Protein AF-A0A183JT30-F1 (afdb_monomer)

InterPro domains:
  IPR000994 Peptidase M24 [PF00557] (1-69)
  IPR036005 Creatinase/aminopeptidase-like [G3DSA:3.90.230.10] (1-73)
  IPR036005 Creatinase/aminopeptidase-like [SSF55920] (1-70)
  IPR052433 Xaa-Pro dipeptidase-like [PTHR48480] (1-68)

Radius of gyration: 14.11 Å; Cα contacts (8 Å, |Δi|>4): 81; chains: 1; bounding box: 30×28×39 Å

Sequence (77 aa):
AVLNEIKPGADWVQLHQLAEREILTHLREGGLLLGDINEMMKSRLGAIFMPHGLGHLLGCDVHDVGGYLNVRIYIFF

Secondary structure (DSSP, 8-state):
-HHHH--TT--HHHHHHHHHHHHHHHHHHTTS--S-HHHHHHTTTHHHH--S-S----SSSSS-TTSEETTBEE---

Solvent-accessible surface area (backbone atoms only — not comparable to full-atom values): 4758 Å² total; per-residue (Å²): 115,57,79,80,60,68,52,95,90,53,56,55,61,58,45,36,52,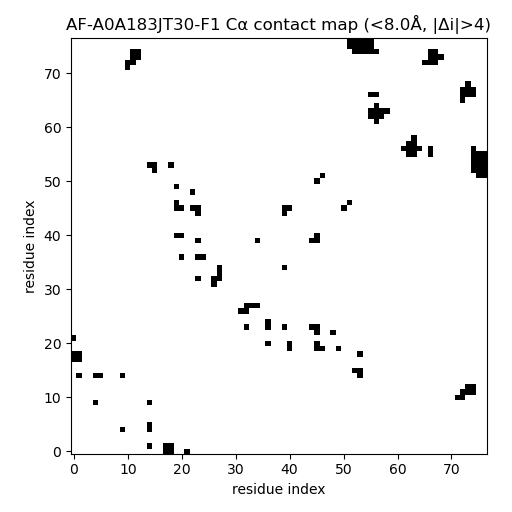49,49,35,51,50,54,51,48,51,38,32,74,71,66,78,42,86,85,59,67,67,59,37,58,73,70,48,51,35,47,77,82,46,78,53,38,83,50,71,49,71,68,98,38,83,75,25,85,77,41,75,45,101,59,96,38,60,56,44,101

Foldseek 3Di:
DLVVQDDPPDQQVVSQLVVLLVVLVVCVVVVVDDDDSVVCSVVVVSCVVVVWWPAADPDPDNRDPDCDDPPRRPTTD

pLDDT: mean 92.46, std 10.44, range [56.97, 98.62]

Structure (mmCIF, N/CA/C/O backbone):
data_AF-A0A183JT30-F1
#
_entry.id   AF-A0A183JT30-F1
#
loop_
_atom_site.group_PDB
_atom_site.id
_atom_site.type_symbol
_atom_site.label_atom_id
_atom_site.label_alt_id
_atom_site.label_comp_id
_atom_site.label_asym_id
_atom_site.label_entity_id
_atom_site.label_seq_id
_atom_site.pdbx_PDB_ins_code
_atom_site.Cartn_x
_atom_site.Cartn_y
_atom_site.Cartn_z
_atom_site.occupancy
_atom_site.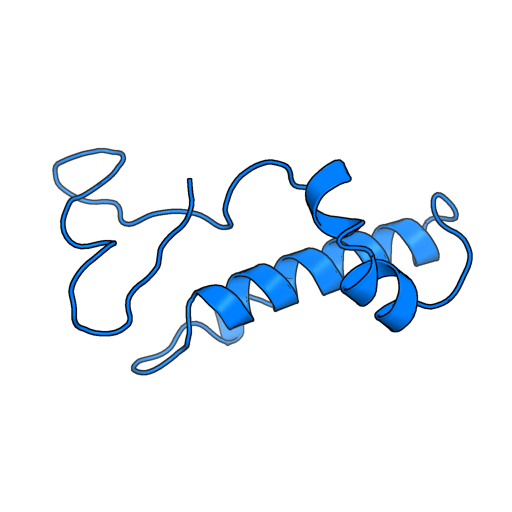B_iso_or_equiv
_atom_site.auth_seq_id
_atom_site.auth_comp_id
_atom_site.auth_asym_id
_atom_site.auth_atom_id
_atom_site.pdbx_PDB_model_num
ATOM 1 N N . ALA A 1 1 ?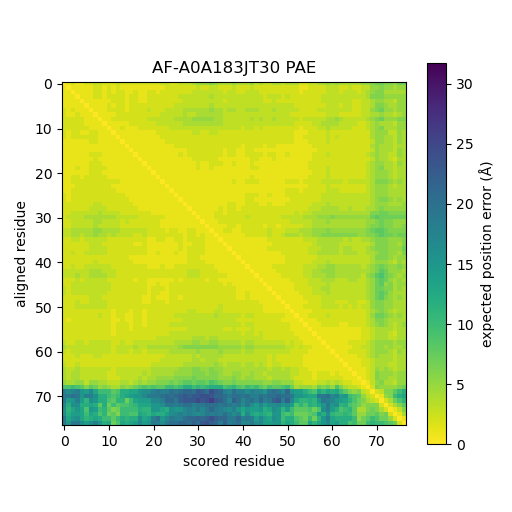 4.392 5.772 3.553 1.00 95.00 1 ALA A N 1
ATOM 2 C CA . ALA A 1 1 ? 4.909 4.425 3.873 1.00 95.00 1 ALA A CA 1
ATOM 3 C C . ALA A 1 1 ? 5.420 3.669 2.639 1.00 95.00 1 ALA A C 1
ATOM 5 O O . ALA A 1 1 ? 6.608 3.392 2.580 1.00 95.00 1 ALA A O 1
ATOM 6 N N . VAL A 1 2 ? 4.573 3.396 1.634 1.00 97.56 2 VAL A N 1
ATOM 7 C CA . VAL A 1 2 ? 4.888 2.527 0.474 1.00 97.56 2 VAL A CA 1
ATOM 8 C C . VAL A 1 2 ? 6.203 2.856 -0.240 1.00 97.56 2 VAL A C 1
ATOM 10 O O . VAL A 1 2 ? 7.041 1.973 -0.367 1.00 97.56 2 VAL A O 1
ATOM 13 N N . LEU A 1 3 ? 6.415 4.107 -0.669 1.00 97.50 3 LEU A N 1
ATOM 14 C CA . LEU A 1 3 ? 7.607 4.488 -1.446 1.00 97.50 3 LEU A CA 1
ATOM 15 C C . LEU A 1 3 ? 8.932 4.175 -0.729 1.00 97.50 3 LEU A C 1
ATOM 17 O O . LEU A 1 3 ? 9.911 3.845 -1.387 1.00 97.50 3 LEU A O 1
ATOM 21 N N . ASN A 1 4 ? 8.954 4.225 0.606 1.00 97.94 4 ASN A N 1
ATOM 22 C CA . ASN A 1 4 ? 10.151 3.929 1.397 1.00 97.94 4 ASN A CA 1
ATOM 23 C C . ASN A 1 4 ? 10.471 2.426 1.455 1.00 97.94 4 ASN A C 1
ATOM 25 O O . ASN A 1 4 ? 11.608 2.055 1.729 1.00 97.94 4 ASN A O 1
ATOM 29 N N . GLU A 1 5 ? 9.482 1.563 1.206 1.00 97.19 5 GLU A N 1
ATOM 30 C CA . GLU A 1 5 ? 9.650 0.105 1.195 1.00 97.19 5 GLU A CA 1
ATOM 31 C C . GLU A 1 5 ? 9.917 -0.459 -0.207 1.00 97.19 5 GLU A C 1
ATOM 33 O O . GLU A 1 5 ? 10.223 -1.645 -0.346 1.00 97.19 5 GLU A O 1
ATOM 38 N N . ILE A 1 6 ? 9.856 0.378 -1.250 1.00 95.62 6 ILE A N 1
ATOM 39 C CA . ILE A 1 6 ? 10.206 -0.022 -2.614 1.00 95.62 6 ILE A CA 1
ATOM 40 C C . ILE A 1 6 ? 11.724 -0.191 -2.707 1.00 95.62 6 ILE A C 1
ATOM 42 O O . ILE A 1 6 ? 12.489 0.772 -2.696 1.00 95.62 6 ILE A O 1
ATOM 46 N N . LYS A 1 7 ? 12.158 -1.446 -2.816 1.00 95.19 7 LYS A N 1
ATOM 47 C CA . LYS A 1 7 ? 13.563 -1.854 -2.935 1.00 95.19 7 LYS A CA 1
ATOM 48 C C . LYS A 1 7 ? 13.670 -3.213 -3.638 1.00 95.19 7 LYS A C 1
ATOM 50 O O . LYS A 1 7 ? 12.674 -3.940 -3.689 1.00 95.19 7 LYS A O 1
ATOM 55 N N . PRO A 1 8 ? 14.846 -3.591 -4.174 1.00 95.06 8 PRO A N 1
ATOM 56 C CA . PRO A 1 8 ? 15.038 -4.914 -4.765 1.00 95.06 8 PRO A CA 1
ATOM 57 C C . PRO A 1 8 ? 14.604 -6.037 -3.811 1.00 95.06 8 PRO A C 1
ATOM 59 O O . PRO A 1 8 ? 15.005 -6.057 -2.648 1.00 95.06 8 PRO A O 1
ATOM 62 N N . GLY A 1 9 ? 13.775 -6.959 -4.306 1.00 91.44 9 GLY A N 1
ATOM 63 C CA . GLY A 1 9 ? 13.230 -8.075 -3.523 1.00 91.44 9 GLY A CA 1
ATOM 64 C C . GLY A 1 9 ? 11.975 -7.760 -2.697 1.00 91.44 9 GLY A C 1
ATOM 65 O O . GLY A 1 9 ? 11.484 -8.656 -2.015 1.00 91.44 9 GLY A O 1
ATOM 66 N N . ALA A 1 10 ? 11.440 -6.535 -2.748 1.00 92.00 10 ALA A N 1
ATOM 67 C CA . ALA A 1 10 ? 10.159 -6.215 -2.117 1.00 92.00 10 ALA A CA 1
ATOM 68 C C . ALA A 1 10 ? 8.996 -7.003 -2.751 1.00 92.00 10 ALA A C 1
ATOM 70 O O . ALA A 1 10 ? 8.944 -7.186 -3.968 1.00 92.00 10 ALA A O 1
ATOM 71 N N . ASP A 1 11 ? 8.044 -7.436 -1.922 1.00 91.56 11 ASP A N 1
ATOM 72 C CA . ASP A 1 11 ? 6.827 -8.117 -2.369 1.00 91.56 11 ASP A CA 1
ATOM 73 C C . ASP A 1 11 ? 5.723 -7.087 -2.653 1.00 91.56 11 ASP A C 1
ATOM 75 O O . ASP A 1 11 ? 5.259 -6.380 -1.753 1.00 91.56 11 ASP A O 1
ATOM 79 N N . TRP A 1 12 ? 5.278 -7.015 -3.909 1.00 92.69 12 TRP A N 1
ATOM 80 C CA . TRP A 1 12 ? 4.245 -6.070 -4.336 1.00 92.69 12 TRP A CA 1
ATOM 81 C C . TRP A 1 12 ? 2.909 -6.256 -3.604 1.00 92.69 12 TRP A C 1
ATOM 83 O O . TRP A 1 12 ? 2.221 -5.279 -3.307 1.00 92.69 12 TRP A O 1
ATOM 93 N N . VAL A 1 13 ? 2.556 -7.494 -3.243 1.00 91.81 13 VAL A N 1
ATOM 94 C CA . VAL A 1 13 ? 1.323 -7.786 -2.498 1.00 91.81 13 VAL A CA 1
ATOM 95 C C . VAL A 1 13 ? 1.407 -7.211 -1.087 1.00 91.81 13 VAL A C 1
ATOM 97 O O . VAL A 1 13 ? 0.433 -6.649 -0.587 1.00 91.81 13 VAL A O 1
ATOM 100 N N . GLN A 1 14 ? 2.580 -7.293 -0.456 1.00 94.50 14 GLN A N 1
ATOM 101 C CA . GLN A 1 14 ? 2.801 -6.698 0.862 1.00 94.50 14 GLN A CA 1
ATOM 102 C C . GLN A 1 14 ? 2.771 -5.170 0.802 1.00 94.50 14 GLN A C 1
ATOM 104 O O . GLN A 1 14 ? 2.208 -4.540 1.695 1.00 94.50 14 GLN A O 1
ATOM 109 N N . LEU A 1 15 ? 3.308 -4.565 -0.263 1.00 95.81 15 LEU A N 1
ATOM 110 C CA . LEU A 1 15 ? 3.206 -3.120 -0.479 1.00 95.81 15 LEU A CA 1
ATOM 111 C C . LEU A 1 15 ? 1.746 -2.675 -0.649 1.00 95.81 15 LEU A C 1
ATOM 113 O O . LEU A 1 15 ? 1.345 -1.660 -0.079 1.00 95.81 15 LEU A O 1
ATOM 117 N N . HIS A 1 16 ? 0.929 -3.440 -1.379 1.00 95.44 16 HIS A N 1
ATOM 118 C CA . HIS A 1 16 ? -0.503 -3.161 -1.511 1.00 95.44 16 HIS A CA 1
ATOM 119 C C . HIS A 1 16 ? -1.227 -3.259 -0.158 1.00 95.44 16 HIS A C 1
ATOM 121 O O . HIS A 1 16 ? -1.971 -2.353 0.207 1.00 95.44 16 HIS A O 1
ATOM 127 N N . GLN A 1 17 ? -0.944 -4.293 0.639 1.00 95.81 17 GLN A N 1
ATOM 128 C CA . GLN A 1 17 ? -1.496 -4.429 1.993 1.00 95.81 17 GLN A CA 1
ATOM 129 C C . GLN A 1 17 ? -1.031 -3.316 2.943 1.00 95.81 17 GLN A C 1
ATOM 131 O O . GLN A 1 17 ? -1.784 -2.905 3.826 1.00 95.81 17 GLN A O 1
ATOM 136 N N . LEU A 1 18 ? 0.196 -2.815 2.774 1.00 97.69 18 LEU A N 1
ATOM 137 C CA . LEU A 1 18 ? 0.686 -1.647 3.499 1.00 97.69 18 LEU A CA 1
ATOM 138 C C . LEU A 1 18 ? -0.153 -0.414 3.147 1.00 97.69 18 LEU A C 1
ATOM 140 O O . LEU A 1 18 ? -0.613 0.272 4.052 1.00 97.69 18 LEU A O 1
ATOM 144 N N . ALA A 1 19 ? -0.422 -0.168 1.863 1.00 98.00 19 ALA A N 1
ATOM 145 C CA . ALA A 1 19 ? -1.297 0.926 1.442 1.00 98.00 19 ALA A CA 1
ATOM 146 C C . ALA A 1 19 ? -2.723 0.793 2.006 1.00 98.00 19 ALA A C 1
ATOM 148 O O . ALA A 1 19 ? -3.247 1.761 2.557 1.00 98.00 19 ALA A O 1
ATOM 149 N N . GLU A 1 20 ? -3.319 -0.407 1.945 1.00 97.62 20 GLU A N 1
ATOM 150 C CA . GLU A 1 20 ? -4.632 -0.697 2.54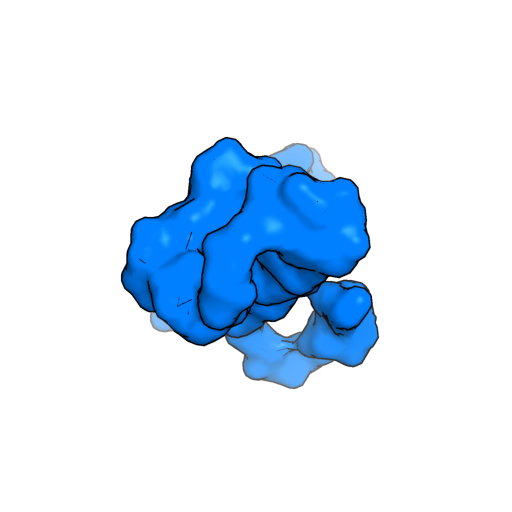7 1.00 97.62 20 GLU A CA 1
ATOM 151 C C . GLU A 1 20 ? -4.646 -0.409 4.061 1.00 97.62 20 GLU A C 1
ATOM 153 O O . GLU A 1 20 ? -5.606 0.150 4.592 1.00 97.62 20 GLU A O 1
ATOM 158 N N . ARG A 1 21 ? -3.573 -0.755 4.778 1.00 98.50 21 ARG A N 1
ATOM 159 C CA . ARG A 1 21 ? -3.463 -0.474 6.214 1.00 98.50 21 ARG A CA 1
ATOM 160 C C . ARG A 1 21 ? -3.381 1.025 6.499 1.00 98.50 21 ARG A C 1
ATOM 162 O O . ARG A 1 21 ? -4.026 1.484 7.441 1.00 98.50 21 ARG A O 1
ATOM 169 N N . GLU A 1 22 ? -2.606 1.774 5.720 1.00 98.38 22 GLU A N 1
ATOM 170 C CA . GLU A 1 22 ? -2.447 3.225 5.893 1.00 98.38 22 GLU A CA 1
ATOM 171 C C . GLU A 1 22 ? -3.772 3.958 5.645 1.00 98.38 22 GLU A C 1
ATOM 173 O O . GLU A 1 22 ? -4.191 4.756 6.484 1.00 98.38 22 GLU A O 1
ATOM 178 N N . ILE A 1 23 ? -4.487 3.636 4.555 1.00 98.12 23 ILE A N 1
ATOM 179 C CA . ILE A 1 23 ? -5.786 4.266 4.267 1.00 98.12 23 ILE A CA 1
ATOM 180 C C . ILE A 1 23 ? -6.805 3.964 5.373 1.00 98.12 23 ILE A C 1
ATOM 182 O O . ILE A 1 23 ? -7.451 4.884 5.868 1.00 98.12 23 ILE A O 1
ATOM 186 N N . LEU A 1 24 ? -6.900 2.716 5.850 1.00 98.62 24 LEU A N 1
ATOM 187 C CA . LEU A 1 24 ? -7.799 2.359 6.954 1.00 98.62 24 LEU A CA 1
ATOM 188 C C . LEU A 1 24 ? -7.417 3.056 8.267 1.00 98.62 24 LEU A C 1
ATOM 190 O O . LEU A 1 24 ? -8.297 3.483 9.015 1.00 98.62 24 LEU A O 1
ATOM 194 N N . THR A 1 25 ? -6.117 3.192 8.542 1.00 98.62 25 THR A N 1
ATOM 195 C CA . THR A 1 25 ? -5.616 3.869 9.747 1.00 98.62 25 THR A CA 1
ATOM 196 C C . THR A 1 25 ? -6.022 5.336 9.744 1.00 98.62 25 THR A C 1
ATOM 198 O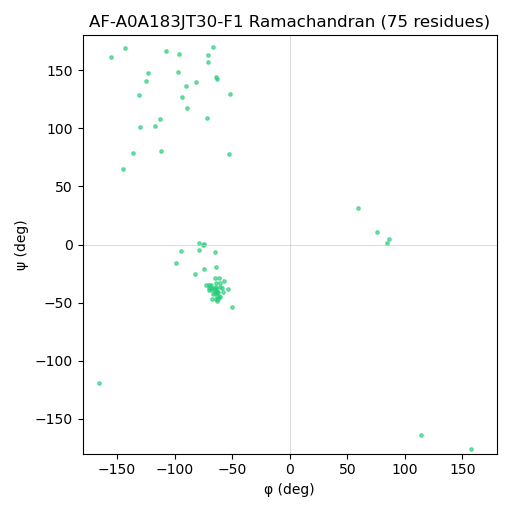 O . THR A 1 25 ? -6.629 5.794 10.712 1.00 98.62 25 THR A O 1
ATOM 201 N N . HIS A 1 26 ? -5.799 6.043 8.637 1.00 98.44 26 HIS A N 1
ATOM 202 C CA . HIS A 1 26 ? -6.161 7.453 8.527 1.00 98.44 26 HIS A CA 1
ATOM 203 C C . HIS A 1 26 ? -7.673 7.687 8.463 1.00 98.44 26 HIS A C 1
ATOM 205 O O . HIS A 1 26 ? -8.165 8.649 9.048 1.00 98.44 26 HIS A O 1
ATOM 211 N N . LEU A 1 27 ? -8.442 6.795 7.831 1.00 98.56 27 LEU A N 1
ATOM 212 C CA . LEU A 1 27 ? -9.907 6.857 7.867 1.00 98.56 27 LEU A CA 1
ATOM 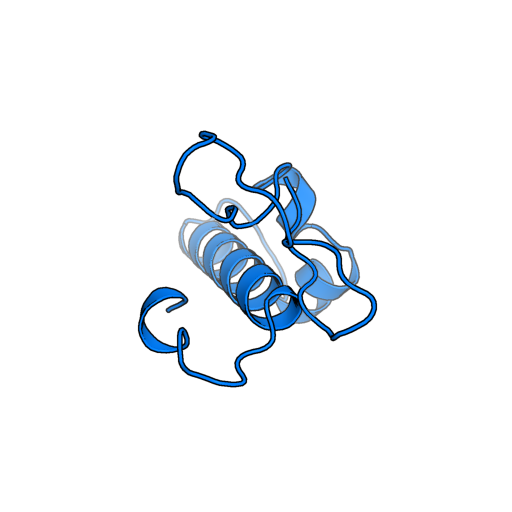213 C C . LEU A 1 27 ? -10.448 6.659 9.293 1.00 98.56 27 LEU A C 1
ATOM 215 O O . LEU A 1 27 ? -11.412 7.321 9.683 1.00 98.56 27 LEU A O 1
ATOM 219 N N . ARG A 1 28 ? -9.820 5.790 10.096 1.00 98.44 28 ARG A N 1
ATOM 220 C CA . ARG A 1 28 ? -10.152 5.626 11.519 1.00 98.44 28 ARG A CA 1
ATOM 221 C C . ARG A 1 28 ? -9.775 6.862 12.335 1.00 98.44 28 ARG A C 1
ATOM 223 O O . ARG A 1 28 ? -10.582 7.332 13.128 1.00 98.44 28 ARG A O 1
ATOM 230 N N . GLU A 1 29 ? -8.571 7.400 12.147 1.00 98.38 29 GLU A N 1
ATOM 231 C CA . GLU A 1 29 ? -8.109 8.626 12.821 1.00 98.38 29 GLU A CA 1
ATOM 232 C C . GLU A 1 29 ? -8.985 9.840 12.485 1.00 98.38 29 GLU A C 1
ATOM 234 O O . GLU A 1 29 ? -9.276 10.651 13.359 1.00 98.38 29 GLU A O 1
ATOM 239 N N . GLY A 1 30 ? -9.465 9.925 11.243 1.00 98.12 30 GLY A N 1
ATOM 240 C CA . GLY A 1 30 ? -10.424 10.933 10.793 1.00 98.12 30 GLY A CA 1
ATOM 241 C C . GLY A 1 30 ? -11.864 10.706 11.269 1.00 98.12 30 GLY A C 1
ATOM 242 O O . GLY A 1 30 ? -12.741 11.491 10.919 1.00 98.12 30 GLY A O 1
ATOM 243 N N . GLY A 1 31 ? -12.136 9.643 12.035 1.00 97.94 31 GLY A N 1
ATOM 244 C CA . GLY A 1 31 ? -13.461 9.341 12.585 1.00 97.94 31 GLY A CA 1
ATOM 245 C C . GLY A 1 31 ? -14.473 8.770 11.584 1.00 97.94 31 GLY A C 1
ATOM 246 O O . GLY A 1 31 ? -15.652 8.669 11.913 1.00 97.94 31 GLY A O 1
ATOM 247 N N . LEU A 1 32 ? -14.041 8.386 10.378 1.00 98.12 32 LEU A N 1
ATOM 248 C CA . LEU A 1 32 ? -14.902 7.774 9.355 1.00 98.12 32 LEU A CA 1
ATOM 249 C C . LEU A 1 32 ? -15.089 6.268 9.573 1.00 98.12 32 LEU A C 1
ATOM 251 O O . LEU A 1 32 ? -16.093 5.700 9.149 1.00 98.12 32 LEU A O 1
ATOM 255 N N . LEU A 1 33 ? -14.128 5.626 10.237 1.00 97.94 33 LEU A N 1
ATOM 256 C CA . LEU A 1 33 ? -14.176 4.215 10.608 1.00 97.94 33 LEU A CA 1
ATOM 257 C C . LEU A 1 33 ? -14.021 4.049 12.119 1.00 97.94 33 LEU A C 1
ATOM 259 O O . LEU A 1 33 ? -13.292 4.792 12.772 1.00 97.94 33 LEU A O 1
ATOM 263 N N . LEU A 1 34 ? -14.672 3.025 12.666 1.00 97.50 34 LEU A N 1
ATOM 264 C CA . LEU A 1 34 ? -14.598 2.654 14.078 1.00 97.50 34 LEU A CA 1
ATOM 265 C C . LEU A 1 34 ? -14.172 1.189 14.200 1.00 97.50 34 LEU A C 1
ATOM 267 O O . LEU A 1 34 ? -14.624 0.346 13.427 1.00 97.50 34 LEU A O 1
ATOM 271 N N . GLY A 1 35 ? -13.329 0.882 15.188 1.00 97.25 35 GLY A N 1
ATOM 272 C CA . GLY A 1 35 ? -12.875 -0.481 15.482 1.00 97.25 35 GLY A CA 1
ATOM 273 C C . GLY A 1 35 ? -11.378 -0.720 15.257 1.00 97.25 35 GLY A C 1
ATOM 274 O O . GLY A 1 35 ? -10.577 0.217 15.186 1.00 97.25 35 GLY A O 1
ATOM 275 N N . ASP A 1 36 ? -11.001 -1.999 15.189 1.00 98.31 36 ASP A N 1
ATOM 276 C CA . ASP A 1 36 ? -9.611 -2.448 15.066 1.00 98.31 36 ASP A CA 1
ATOM 277 C C . ASP A 1 36 ? -9.157 -2.582 13.603 1.00 98.31 36 ASP A C 1
ATOM 279 O O . ASP A 1 36 ? -9.857 -3.147 12.765 1.00 98.31 36 ASP A O 1
ATOM 283 N N . ILE A 1 37 ? -7.944 -2.107 13.307 1.00 98.31 37 ILE A N 1
ATOM 284 C CA . ILE A 1 37 ? -7.390 -2.116 11.945 1.00 98.31 37 ILE A CA 1
ATOM 285 C C . ILE A 1 37 ? -7.092 -3.538 11.462 1.00 98.31 37 ILE A C 1
ATOM 287 O O . ILE A 1 37 ? -7.249 -3.818 10.276 1.00 98.31 37 ILE A O 1
ATOM 291 N N . ASN A 1 38 ? -6.668 -4.458 12.333 1.00 98.19 38 ASN A N 1
ATOM 292 C CA . ASN A 1 38 ? -6.359 -5.823 11.905 1.00 98.19 38 ASN A CA 1
ATOM 293 C C . ASN A 1 38 ? -7.633 -6.586 11.533 1.00 98.19 38 ASN A C 1
ATOM 295 O O . ASN A 1 38 ? -7.630 -7.301 10.530 1.00 98.19 38 ASN A O 1
ATOM 299 N N . GLU A 1 39 ? -8.729 -6.373 12.261 1.00 98.50 39 GLU A N 1
ATOM 300 C CA . GLU A 1 39 ? -10.037 -6.918 11.882 1.00 98.50 39 GLU A CA 1
ATOM 301 C C . GLU A 1 39 ? -10.539 -6.332 10.552 1.00 98.50 39 GLU A C 1
ATOM 303 O O . GLU A 1 39 ? -11.021 -7.078 9.699 1.00 98.50 39 GLU A O 1
ATOM 308 N N . MET A 1 40 ? -10.342 -5.030 10.309 1.00 98.38 40 MET A N 1
ATOM 309 C CA . MET A 1 4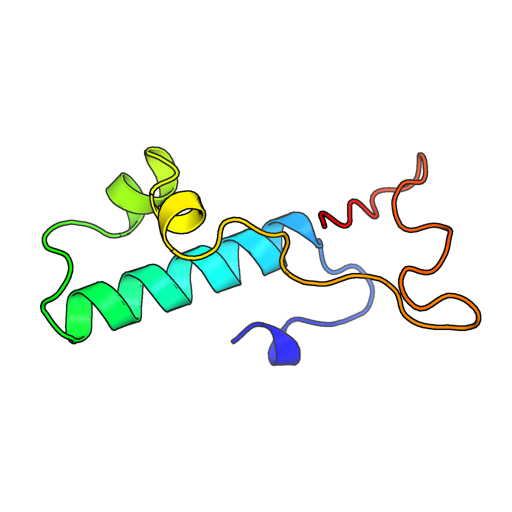0 ? -10.651 -4.401 9.014 1.00 98.38 40 MET A CA 1
ATOM 310 C C . MET A 1 40 ? -9.798 -4.967 7.864 1.00 98.38 40 MET A C 1
ATOM 312 O O . MET A 1 40 ? -10.297 -5.213 6.765 1.00 98.38 40 MET A O 1
ATOM 316 N N . MET A 1 41 ? -8.508 -5.213 8.103 1.00 98.12 41 MET A N 1
ATOM 317 C CA . MET A 1 41 ? -7.614 -5.827 7.112 1.00 98.12 41 MET A CA 1
ATOM 318 C C . MET A 1 41 ? -8.035 -7.263 6.783 1.00 98.12 41 MET A C 1
ATOM 320 O O . MET A 1 41 ? -8.035 -7.657 5.609 1.00 98.12 41 MET A O 1
ATOM 324 N N . LYS A 1 42 ? -8.417 -8.032 7.811 1.00 98.00 42 LYS A N 1
ATOM 325 C CA . LYS A 1 42 ? -8.892 -9.417 7.701 1.00 98.00 42 LYS A CA 1
ATOM 326 C C . LYS A 1 42 ? -10.216 -9.512 6.946 1.00 98.00 42 LYS A C 1
ATOM 328 O O . LYS A 1 42 ? -10.384 -10.430 6.150 1.00 98.00 42 LYS A O 1
ATOM 333 N N . SER A 1 43 ? -11.122 -8.555 7.141 1.00 97.12 43 SER A N 1
ATOM 334 C CA . SER A 1 43 ? -12.388 -8.469 6.403 1.00 97.12 43 SER A CA 1
ATOM 335 C C . SER A 1 43 ? -12.251 -7.885 4.993 1.00 97.12 43 SER A C 1
ATOM 337 O O . SER A 1 43 ? -13.253 -7.774 4.292 1.00 97.12 43 SER A O 1
ATOM 339 N N . ARG A 1 44 ? -11.027 -7.536 4.559 1.00 95.44 44 ARG A N 1
ATOM 340 C CA . ARG A 1 44 ? -10.738 -6.893 3.262 1.00 95.44 44 ARG A CA 1
ATOM 341 C C . ARG A 1 44 ? -11.464 -5.551 3.089 1.00 95.44 44 ARG A C 1
ATOM 343 O O . ARG A 1 44 ? -11.767 -5.152 1.970 1.00 95.44 44 ARG A O 1
ATOM 350 N N . LEU A 1 45 ? -11.692 -4.818 4.183 1.00 97.56 45 LEU A N 1
ATOM 351 C CA . LEU A 1 45 ? -12.352 -3.509 4.147 1.00 97.56 45 LEU A CA 1
ATOM 352 C C . LEU A 1 45 ? -11.569 -2.475 3.319 1.00 97.56 45 LEU A 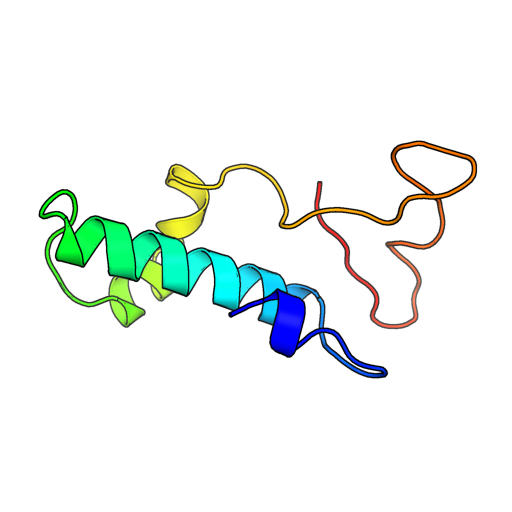C 1
ATOM 354 O O . LEU A 1 45 ? -12.174 -1.591 2.720 1.00 97.56 45 LEU A O 1
ATOM 358 N N . GLY A 1 46 ? -10.239 -2.602 3.248 1.00 96.31 46 GLY A N 1
ATOM 359 C CA . GLY A 1 46 ? -9.376 -1.729 2.441 1.00 96.31 46 GLY A CA 1
ATOM 360 C C . GLY A 1 46 ? -9.806 -1.652 0.973 1.00 96.31 46 GLY A C 1
ATOM 361 O O . GLY A 1 46 ? -9.858 -0.558 0.417 1.00 96.31 46 GLY A O 1
ATOM 362 N N . ALA A 1 47 ? -10.246 -2.773 0.394 1.00 95.31 47 ALA A N 1
ATOM 363 C CA . ALA A 1 47 ? -10.707 -2.850 -0.991 1.00 95.31 47 ALA A CA 1
ATOM 364 C C . ALA A 1 47 ? -11.969 -2.012 -1.277 1.00 95.31 47 ALA A C 1
ATOM 366 O O . ALA A 1 47 ? -12.235 -1.678 -2.426 1.00 95.31 47 ALA A O 1
ATOM 367 N N . ILE A 1 48 ? -12.747 -1.638 -0.252 1.00 97.12 48 ILE A N 1
ATOM 368 C CA . ILE A 1 48 ? -13.894 -0.731 -0.425 1.00 97.12 48 ILE A CA 1
ATOM 369 C C . ILE A 1 48 ? -13.417 0.705 -0.686 1.00 97.12 48 ILE A C 1
ATOM 371 O O . ILE A 1 48 ? -14.039 1.433 -1.456 1.00 97.12 48 ILE A O 1
ATOM 375 N N . PHE A 1 49 ? -12.310 1.111 -0.063 1.00 97.12 49 PHE A N 1
ATOM 376 C CA . PHE A 1 49 ? -11.774 2.474 -0.148 1.00 97.12 49 PHE A CA 1
ATOM 377 C C . PHE A 1 49 ? -10.632 2.615 -1.162 1.00 97.12 49 PHE A C 1
ATOM 379 O O . PHE A 1 49 ? -10.309 3.728 -1.568 1.00 97.12 49 PHE A O 1
ATOM 386 N N . MET A 1 50 ? -10.047 1.497 -1.589 1.00 96.00 50 MET A N 1
ATOM 387 C CA . MET A 1 50 ? -9.036 1.409 -2.637 1.00 96.00 50 MET A CA 1
ATOM 388 C C . MET A 1 50 ? -9.379 0.212 -3.544 1.00 96.00 50 MET A C 1
ATOM 390 O O . MET A 1 50 ? -8.817 -0.867 -3.371 1.00 96.00 50 MET A O 1
ATOM 394 N N . PRO A 1 51 ? -10.351 0.362 -4.469 1.00 95.06 51 PRO A N 1
ATOM 395 C CA . PRO A 1 51 ? -10.898 -0.754 -5.253 1.00 95.06 51 PRO A CA 1
ATOM 396 C C . PRO A 1 51 ? -10.008 -1.191 -6.424 1.00 95.06 51 PRO A C 1
ATOM 398 O O . PRO A 1 51 ? -10.339 -2.141 -7.128 1.00 95.06 51 PRO A O 1
ATOM 401 N N . HIS A 1 52 ? -8.913 -0.474 -6.650 1.00 94.81 52 HIS A N 1
ATOM 402 C CA . HIS A 1 52 ? -7.907 -0.758 -7.660 1.00 94.81 52 HIS A CA 1
ATOM 403 C C . HIS A 1 52 ? -6.635 -1.283 -6.989 1.00 94.81 52 HIS A C 1
ATOM 405 O O . HIS A 1 52 ? -6.434 -1.168 -5.774 1.00 94.81 52 HIS A O 1
ATOM 411 N N . GLY A 1 53 ? -5.735 -1.838 -7.787 1.00 92.31 53 GLY A N 1
ATOM 412 C CA . GLY A 1 53 ? -4.420 -2.220 -7.311 1.00 92.31 53 GLY A CA 1
ATOM 413 C C . GLY A 1 53 ? -3.564 -1.018 -6.908 1.00 92.31 53 GLY A C 1
ATOM 414 O O . GLY A 1 53 ? -3.905 0.144 -7.125 1.00 92.31 53 GLY A O 1
ATOM 415 N N . LEU A 1 54 ? -2.425 -1.294 -6.269 1.00 95.19 54 LEU A N 1
ATOM 416 C CA . LEU A 1 54 ? -1.547 -0.234 -5.753 1.00 95.19 54 LEU A CA 1
ATOM 417 C C . LEU A 1 54 ? -0.943 0.637 -6.873 1.00 95.19 54 LEU A C 1
ATOM 419 O O . LEU A 1 54 ? -0.613 1.798 -6.653 1.00 95.19 54 LEU A O 1
ATOM 423 N N . GLY A 1 55 ? -0.761 0.057 -8.055 1.00 94.31 55 GLY A N 1
ATOM 424 C CA . GLY A 1 55 ? -0.091 0.658 -9.200 1.00 94.31 55 GLY A CA 1
ATOM 425 C C . GLY A 1 55 ? 0.409 -0.435 -10.135 1.00 94.31 55 GLY A C 1
ATOM 426 O O . GLY A 1 55 ? 0.180 -1.612 -9.872 1.00 94.31 55 GLY A O 1
ATOM 427 N N . HIS A 1 56 ? 1.115 -0.052 -11.194 1.00 94.38 56 HIS A N 1
ATOM 428 C CA . HIS A 1 56 ? 1.598 -0.964 -12.229 1.00 94.38 56 HIS A CA 1
ATOM 429 C C . HIS A 1 56 ? 2.984 -0.584 -12.749 1.00 94.38 56 HIS A C 1
ATOM 431 O O . HIS A 1 56 ? 3.505 0.490 -12.442 1.00 94.38 56 HIS A O 1
ATOM 437 N N . LEU A 1 57 ? 3.590 -1.481 -13.534 1.00 94.31 57 LEU A N 1
ATOM 438 C CA . LEU A 1 57 ? 4.781 -1.136 -14.306 1.00 94.31 57 LEU A CA 1
ATOM 439 C C . LEU A 1 57 ? 4.423 -0.062 -15.335 1.00 94.31 57 LEU A C 1
ATOM 441 O O . LEU A 1 57 ? 3.317 -0.049 -15.882 1.00 94.31 57 LEU A O 1
ATOM 445 N N . LEU A 1 58 ? 5.369 0.838 -15.571 1.00 95.12 58 LEU A N 1
ATOM 446 C CA . LEU A 1 58 ? 5.254 1.931 -16.522 1.00 95.12 58 LEU A CA 1
ATOM 447 C C . LEU A 1 58 ? 6.511 1.943 -17.392 1.00 95.12 58 LEU A C 1
ATOM 449 O O . LEU A 1 58 ? 7.624 1.963 -16.862 1.00 95.12 58 LEU A O 1
ATOM 453 N N . GLY A 1 59 ? 6.321 1.970 -18.709 1.00 96.38 59 GLY A N 1
ATOM 454 C CA . GLY A 1 59 ? 7.410 1.952 -19.678 1.00 96.38 59 GLY A CA 1
ATOM 455 C C . GLY A 1 59 ? 6.920 2.336 -21.068 1.00 96.38 59 GLY A C 1
ATOM 456 O O . GLY A 1 59 ? 6.456 3.459 -21.259 1.00 96.38 59 GLY A O 1
ATOM 457 N N . CYS A 1 60 ? 7.049 1.433 -22.047 1.00 97.81 60 CYS A N 1
ATOM 458 C CA . CYS A 1 60 ? 6.571 1.705 -23.410 1.00 97.81 60 CYS A CA 1
ATOM 459 C C . CYS A 1 60 ? 5.039 1.738 -23.471 1.00 97.81 60 CYS A C 1
ATOM 461 O O . CYS A 1 60 ? 4.466 2.595 -24.144 1.00 97.81 60 CYS A O 1
ATOM 463 N N . ASP A 1 61 ? 4.396 0.836 -22.728 1.00 96.50 61 ASP A N 1
ATOM 464 C CA . ASP A 1 61 ? 2.961 0.862 -22.486 1.00 96.50 61 ASP A CA 1
ATOM 465 C C . ASP A 1 61 ? 2.675 1.538 -21.138 1.00 96.50 61 ASP A C 1
ATOM 467 O O . ASP A 1 61 ? 3.456 1.438 -20.185 1.00 96.50 61 ASP A O 1
ATOM 471 N N . VAL A 1 62 ? 1.526 2.221 -21.037 1.00 95.94 62 VAL A N 1
ATOM 472 C CA . VAL A 1 62 ? 1.090 2.827 -19.763 1.00 95.94 62 VAL A CA 1
ATOM 473 C C . VAL A 1 62 ? 0.954 1.768 -18.669 1.00 95.94 62 VAL A C 1
ATOM 475 O O . VAL A 1 62 ? 1.313 2.013 -17.525 1.00 95.94 62 VAL A O 1
ATOM 478 N N . HIS A 1 63 ? 0.476 0.586 -19.050 1.00 93.50 63 HIS A N 1
ATOM 479 C CA . HIS A 1 63 ? 0.356 -0.616 -18.238 1.00 93.50 63 HIS A CA 1
ATOM 480 C C . HIS A 1 63 ? 1.356 -1.643 -18.783 1.00 93.50 63 HIS A C 1
ATOM 482 O O . HIS A 1 63 ? 0.988 -2.489 -19.597 1.00 93.50 63 HIS A O 1
ATOM 488 N N . ASP A 1 64 ? 2.628 -1.508 -18.401 1.00 94.38 64 ASP A N 1
ATOM 489 C CA . ASP A 1 64 ? 3.727 -2.214 -19.068 1.00 94.38 64 ASP A CA 1
ATOM 490 C C . ASP A 1 64 ? 3.745 -3.728 -18.792 1.00 94.38 64 ASP A C 1
ATOM 492 O O . ASP A 1 64 ? 3.205 -4.230 -17.799 1.00 94.38 64 ASP A O 1
ATOM 496 N N . VAL A 1 65 ? 4.372 -4.473 -19.701 1.00 93.06 65 VAL A N 1
ATOM 497 C CA . VAL A 1 65 ? 4.407 -5.941 -19.680 1.00 93.06 65 VAL A CA 1
ATOM 498 C C . VAL A 1 65 ? 5.283 -6.499 -18.549 1.00 93.06 65 VAL A C 1
ATOM 500 O O . VAL A 1 65 ? 6.128 -5.820 -17.975 1.00 93.06 65 VAL A O 1
ATOM 503 N N . GLY A 1 66 ? 5.115 -7.787 -18.226 1.00 91.75 66 GLY A N 1
ATOM 504 C CA . GLY A 1 66 ? 5.976 -8.489 -17.258 1.00 91.75 66 GLY A CA 1
ATOM 505 C C . GLY A 1 66 ? 5.563 -8.358 -15.786 1.00 91.75 66 GLY A C 1
ATOM 506 O O . GLY A 1 66 ? 6.242 -8.898 -14.917 1.00 91.75 66 GLY A O 1
ATOM 507 N N . GLY A 1 67 ? 4.426 -7.719 -15.492 1.00 89.19 67 GLY A N 1
ATOM 508 C CA . GLY A 1 67 ? 3.885 -7.599 -14.129 1.00 89.19 67 GLY A CA 1
ATOM 509 C C . GLY A 1 67 ? 3.222 -8.860 -13.549 1.00 89.19 67 GLY A C 1
ATOM 510 O O . GLY A 1 67 ? 2.744 -8.811 -12.419 1.00 89.19 67 GLY A O 1
ATOM 511 N N . TYR A 1 68 ? 3.179 -9.957 -14.317 1.00 87.62 68 TYR A N 1
ATOM 512 C CA . TYR A 1 68 ? 2.585 -11.252 -13.952 1.00 87.62 68 TYR A CA 1
ATOM 513 C C . TYR A 1 68 ? 3.391 -12.417 -14.543 1.00 87.62 68 TYR A C 1
ATOM 515 O O . TYR A 1 68 ? 2.930 -13.146 -15.423 1.00 87.62 68 TYR A O 1
ATOM 523 N N . LEU A 1 69 ? 4.636 -12.573 -14.103 1.00 84.12 69 LEU A N 1
ATOM 524 C CA . LEU A 1 69 ? 5.493 -13.682 -14.526 1.00 84.12 69 LEU A CA 1
ATOM 525 C C . LEU A 1 69 ? 5.437 -14.828 -13.504 1.00 84.12 69 LEU A C 1
ATOM 527 O O . LEU A 1 69 ? 5.058 -14.642 -12.352 1.00 84.12 69 LEU A O 1
ATOM 531 N N . ASN A 1 70 ? 5.893 -16.023 -13.893 1.00 70.88 70 ASN A N 1
ATOM 532 C CA . ASN A 1 70 ? 6.063 -17.150 -12.957 1.00 70.88 70 ASN A CA 1
ATOM 533 C C . ASN A 1 70 ? 7.144 -16.890 -11.880 1.00 70.88 70 ASN A C 1
ATOM 535 O O . ASN A 1 70 ? 7.312 -17.683 -10.955 1.00 70.8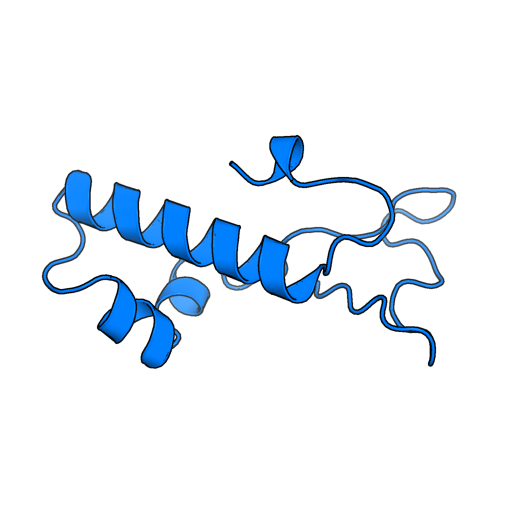8 70 ASN A O 1
ATOM 539 N N . VAL A 1 71 ? 7.878 -15.779 -11.994 1.00 60.84 71 VAL A N 1
ATOM 540 C CA . VAL A 1 71 ? 8.704 -15.184 -10.938 1.00 60.84 71 VAL A CA 1
ATOM 541 C C . VAL A 1 71 ? 7.860 -14.138 -10.211 1.00 60.84 71 VAL A C 1
ATOM 543 O O . VAL A 1 71 ? 7.282 -13.286 -10.870 1.00 60.84 71 VAL A O 1
ATOM 546 N N . ARG A 1 72 ? 7.767 -14.232 -8.874 1.00 57.66 72 ARG A N 1
ATOM 547 C CA . ARG A 1 72 ? 6.871 -13.461 -7.981 1.00 57.66 72 ARG A CA 1
ATOM 548 C C . ARG A 1 72 ? 6.946 -11.934 -8.164 1.00 57.66 72 ARG A C 1
ATOM 550 O O . ARG A 1 72 ? 7.516 -11.220 -7.347 1.00 57.66 72 ARG A O 1
ATOM 557 N N . ILE A 1 73 ? 6.301 -11.444 -9.206 1.00 61.12 73 ILE A N 1
ATOM 558 C CA . ILE A 1 73 ? 5.951 -10.053 -9.438 1.00 61.12 73 ILE A CA 1
ATOM 559 C C . ILE A 1 73 ? 4.470 -10.144 -9.782 1.00 61.12 73 ILE A C 1
ATOM 561 O O . ILE A 1 73 ? 4.122 -10.634 -10.850 1.00 61.12 73 ILE A O 1
ATOM 565 N N . TYR A 1 74 ? 3.612 -9.822 -8.813 1.00 64.31 74 TYR A N 1
ATOM 566 C CA . TYR A 1 74 ? 2.160 -9.826 -8.978 1.00 64.31 74 TYR A CA 1
ATOM 567 C C . TYR A 1 74 ? 1.671 -8.410 -8.778 1.00 64.31 74 TYR A C 1
ATOM 569 O O . TYR A 1 74 ? 1.585 -7.945 -7.642 1.00 64.31 74 TYR A O 1
ATOM 577 N N . ILE A 1 75 ? 1.381 -7.734 -9.881 1.00 71.94 75 ILE A N 1
ATOM 578 C CA . ILE A 1 75 ? 1.016 -6.329 -9.860 1.00 71.94 75 ILE A CA 1
ATOM 579 C C . ILE A 1 75 ? -0.438 -6.172 -10.268 1.00 71.94 75 ILE A C 1
ATOM 581 O O . ILE A 1 75 ? -0.761 -6.378 -11.423 1.00 71.94 75 ILE A O 1
ATOM 585 N N . PHE A 1 76 ? -1.312 -5.845 -9.319 1.00 62.12 76 PHE A N 1
ATOM 586 C CA . PHE A 1 76 ? -2.746 -5.693 -9.569 1.00 62.12 76 PHE A CA 1
ATOM 587 C C . PHE A 1 76 ? -3.068 -4.315 -10.166 1.00 62.12 76 PHE A C 1
ATOM 589 O O . PHE A 1 76 ? -2.490 -3.320 -9.724 1.00 62.12 76 PHE A O 1
ATOM 596 N N . PHE A 1 77 ? -3.984 -4.284 -11.140 1.00 56.97 77 PHE A N 1
ATOM 597 C CA . PHE A 1 77 ? -4.654 -3.077 -11.641 1.00 56.97 77 PHE A CA 1
ATOM 598 C C . PHE A 1 77 ? -5.877 -2.750 -10.796 1.00 56.97 77 PHE A C 1
ATOM 600 O O . PHE A 1 77 ? -6.520 -3.697 -10.291 1.00 56.97 77 PHE A O 1
#

Mean predicted aligned error: 3.7 Å

Organism: NCBI:txid6186

Nearest PDB structures (foldseek):
  5mc2-assembly1_B  TM=9.813E-01  e=1.914E-04  Homo sapiens
  5mbz-assembly1_A  TM=9.815E-01  e=3.035E-04  Homo sapiens
  5mc3-assembly1_A  TM=9.795E-01  e=2.841E-04  Homo sapiens
  5mc1-assembly1_A  TM=9.793E-01  e=3.462E-04  Homo sapiens
  6srf-assembly1_B  TM=9.813E-01  e=3.697E-04  Homo sapiens